Protein AF-A0AAU7CP35-F1 (afdb_monomer)

Organism: NCBI:txid3120278

Mean predicted aligned error: 17.11 Å

pLDDT: mean 71.56, std 10.66, range [48.78, 87.12]

Structure (mmCIF, N/CA/C/O backbone):
data_AF-A0AAU7CP35-F1
#
_entry.id   AF-A0AAU7CP35-F1
#
loop_
_atom_site.group_PDB
_atom_site.id
_atom_site.type_symbol
_atom_site.label_atom_id
_atom_site.label_alt_id
_atom_site.label_comp_id
_atom_site.label_asym_id
_atom_site.label_entity_id
_atom_site.label_seq_id
_atom_site.pdbx_PDB_ins_code
_atom_site.Cartn_x
_atom_site.Cartn_y
_atom_site.Cartn_z
_atom_site.occupancy
_atom_site.B_iso_or_equiv
_atom_site.auth_seq_id
_atom_site.auth_comp_id
_atom_site.auth_asym_id
_atom_site.auth_atom_id
_atom_site.pdbx_PDB_model_num
ATOM 1 N N . MET A 1 1 ? -2.183 -7.960 28.526 1.00 53.97 1 MET A N 1
ATOM 2 C CA . MET A 1 1 ? -2.774 -8.775 27.434 1.00 53.97 1 MET A CA 1
ATOM 3 C C . MET A 1 1 ? -3.234 -7.921 26.260 1.00 53.97 1 MET A C 1
ATOM 5 O O . MET A 1 1 ? -2.896 -8.265 25.138 1.00 53.97 1 MET A O 1
ATOM 9 N N . PHE A 1 2 ? -3.930 -6.804 26.495 1.00 67.38 2 PHE A N 1
ATOM 10 C CA . PHE A 1 2 ? -4.344 -5.876 25.436 1.00 67.38 2 PHE A CA 1
ATOM 11 C C . PHE A 1 2 ? -3.184 -5.366 24.554 1.00 67.38 2 PHE A C 1
ATOM 13 O O . PHE A 1 2 ? -3.324 -5.328 23.337 1.00 67.38 2 PHE A O 1
ATOM 20 N N . ASP A 1 3 ? -2.009 -5.101 25.134 1.00 66.00 3 ASP A N 1
ATOM 21 C CA . ASP A 1 3 ? -0.830 -4.678 24.358 1.00 66.00 3 ASP A CA 1
ATOM 22 C C . ASP A 1 3 ? -0.327 -5.724 23.360 1.00 66.00 3 ASP A C 1
ATOM 24 O O . ASP A 1 3 ? 0.079 -5.366 22.260 1.00 66.00 3 ASP A O 1
ATOM 28 N N . LEU A 1 4 ? -0.403 -7.017 23.693 1.00 68.50 4 LEU A N 1
ATOM 29 C CA . LEU A 1 4 ? -0.018 -8.090 22.768 1.00 68.50 4 LEU A CA 1
ATOM 30 C C . LEU A 1 4 ? -0.998 -8.189 21.596 1.00 68.50 4 LEU A C 1
ATOM 32 O O . LEU A 1 4 ? -0.582 -8.419 20.464 1.00 68.50 4 LEU A O 1
ATOM 36 N N . LEU A 1 5 ? -2.290 -7.962 21.854 1.00 69.06 5 LEU A N 1
ATOM 37 C CA . LEU A 1 5 ? -3.304 -7.894 20.805 1.00 69.06 5 LEU A CA 1
ATOM 38 C C . LEU A 1 5 ? -3.051 -6.688 19.890 1.00 69.06 5 LEU A C 1
ATOM 40 O O . LEU A 1 5 ? -3.002 -6.864 18.675 1.00 69.06 5 LEU A O 1
ATOM 44 N N . LYS A 1 6 ? -2.790 -5.504 20.464 1.00 63.34 6 LYS A N 1
ATOM 45 C CA . LYS A 1 6 ? -2.356 -4.306 19.726 1.00 63.34 6 LYS A CA 1
ATOM 46 C C . LYS A 1 6 ? -1.157 -4.614 18.827 1.00 63.34 6 LYS A C 1
ATOM 48 O O . LYS A 1 6 ? -1.220 -4.386 17.625 1.00 63.34 6 LYS A O 1
ATOM 53 N N . GLN A 1 7 ? -0.095 -5.192 19.388 1.00 66.94 7 GLN A N 1
ATOM 54 C CA . GLN A 1 7 ? 1.123 -5.540 18.650 1.00 66.94 7 GLN A CA 1
ATOM 55 C C . GLN A 1 7 ? 0.865 -6.545 17.524 1.00 66.94 7 GLN A C 1
ATOM 57 O O . GLN A 1 7 ? 1.418 -6.391 16.437 1.00 66.94 7 GLN A O 1
ATOM 62 N N . SER A 1 8 ? 0.002 -7.538 17.765 1.00 67.12 8 SER A N 1
ATOM 63 C CA . SER A 1 8 ? -0.374 -8.529 16.755 1.00 67.12 8 SER A CA 1
ATOM 64 C C . SER A 1 8 ? -1.132 -7.897 15.592 1.00 67.12 8 SER A C 1
ATOM 66 O O . SER A 1 8 ? -0.780 -8.145 14.444 1.00 67.12 8 SER A O 1
ATOM 68 N N . ILE A 1 9 ? -2.087 -7.005 15.887 1.00 66.06 9 ILE A N 1
ATOM 69 C CA . ILE A 1 9 ? -2.858 -6.275 14.883 1.00 66.06 9 ILE A CA 1
ATOM 70 C C . ILE A 1 9 ? -1.910 -5.420 14.051 1.00 66.06 9 ILE A C 1
ATOM 72 O O . ILE A 1 9 ? -1.915 -5.561 12.832 1.00 66.06 9 ILE A O 1
ATOM 76 N N . PHE A 1 10 ? -1.044 -4.629 14.697 1.00 64.69 10 PHE A N 1
ATOM 77 C CA . PHE A 1 10 ? -0.056 -3.784 14.024 1.00 64.69 10 PHE A CA 1
ATOM 78 C C . PHE A 1 10 ? 0.886 -4.577 13.110 1.00 64.69 10 PHE A C 1
ATOM 80 O O . PHE A 1 10 ? 1.204 -4.106 12.023 1.00 64.69 10 PHE A O 1
ATOM 87 N N . ALA A 1 11 ? 1.305 -5.780 13.511 1.00 69.62 11 ALA A N 1
ATOM 88 C CA . ALA A 1 11 ? 2.158 -6.641 12.692 1.00 69.62 11 ALA A CA 1
ATOM 89 C C . ALA A 1 11 ? 1.434 -7.207 11.454 1.00 69.62 11 ALA A C 1
ATOM 91 O O . ALA A 1 11 ? 2.078 -7.509 10.452 1.00 69.62 11 ALA A O 1
ATOM 92 N N . THR A 1 12 ? 0.104 -7.327 11.505 1.00 65.06 12 THR A N 1
ATOM 93 C CA . THR A 1 12 ? -0.745 -7.754 10.377 1.00 65.06 12 THR A CA 1
ATOM 94 C C . THR A 1 12 ? -1.290 -6.615 9.511 1.00 65.06 12 THR A C 1
ATOM 96 O O . THR A 1 12 ? -1.965 -6.898 8.521 1.00 65.06 12 THR A O 1
ATOM 99 N N . ILE A 1 13 ? -1.008 -5.343 9.825 1.00 64.69 13 ILE A N 1
ATOM 100 C CA . ILE A 1 13 ? -1.372 -4.197 8.970 1.00 64.69 13 ILE A CA 1
ATOM 101 C C . ILE A 1 13 ? -0.528 -4.277 7.694 1.00 64.69 13 ILE A C 1
ATOM 103 O O . ILE A 1 13 ? 0.582 -3.761 7.610 1.00 64.69 13 ILE A O 1
ATOM 107 N N . GLY A 1 14 ? -1.045 -4.989 6.694 1.00 67.56 14 GLY A N 1
ATOM 108 C CA . GLY A 1 14 ? -0.492 -4.996 5.346 1.00 67.56 14 GLY A CA 1
ATOM 109 C C . GLY A 1 14 ? -0.740 -3.667 4.628 1.00 67.56 14 GLY A C 1
ATOM 110 O O . GLY A 1 14 ? -1.422 -2.778 5.133 1.00 67.56 14 GLY A O 1
ATOM 111 N N . VAL A 1 15 ? -0.251 -3.558 3.389 1.00 59.88 15 VAL A N 1
ATOM 112 C CA . VAL A 1 15 ? -0.390 -2.354 2.541 1.00 59.88 15 VAL A CA 1
ATOM 113 C C . VAL A 1 15 ? -1.858 -1.912 2.386 1.00 59.88 15 VAL A C 1
ATOM 115 O O . VAL A 1 15 ? -2.143 -0.721 2.310 1.00 59.88 15 VAL A O 1
ATOM 118 N N . ALA A 1 16 ? -2.806 -2.857 2.422 1.00 60.75 16 ALA A N 1
ATOM 119 C CA . ALA A 1 16 ? -4.245 -2.585 2.351 1.00 60.75 16 ALA A CA 1
ATOM 120 C C . ALA A 1 16 ? -4.797 -1.806 3.560 1.00 60.75 16 ALA A C 1
ATOM 122 O O . ALA A 1 16 ? -5.813 -1.130 3.440 1.00 60.75 16 ALA A O 1
ATOM 123 N N . ALA A 1 17 ? -4.137 -1.883 4.716 1.00 62.72 17 ALA A N 1
ATOM 124 C CA . ALA A 1 17 ? -4.559 -1.208 5.938 1.00 62.72 17 ALA A CA 1
ATOM 125 C C . ALA A 1 17 ? -3.894 0.171 6.123 1.00 62.72 17 ALA A C 1
ATOM 127 O O . ALA A 1 17 ? -4.174 0.848 7.104 1.00 62.72 17 ALA A O 1
ATOM 128 N N . LEU A 1 18 ? -3.064 0.625 5.171 1.00 66.94 18 LEU A N 1
ATOM 129 C CA . LEU A 1 18 ? -2.472 1.973 5.180 1.00 66.94 18 LEU A CA 1
ATOM 130 C C . LEU A 1 18 ? -3.469 3.083 4.807 1.00 66.94 18 LEU A C 1
ATOM 132 O O . LEU A 1 18 ? -3.167 4.266 4.958 1.00 66.94 18 LEU A O 1
ATOM 136 N N . THR A 1 19 ? -4.645 2.743 4.276 1.00 77.88 19 THR A N 1
ATOM 137 C CA . THR A 1 19 ? -5.671 3.740 3.943 1.00 77.88 19 THR A CA 1
ATOM 138 C C . THR A 1 19 ? -6.417 4.179 5.195 1.00 77.88 19 THR A C 1
ATOM 140 O O . THR A 1 19 ? -6.796 3.327 6.001 1.00 77.88 19 THR A O 1
ATOM 143 N N . ARG A 1 20 ? -6.702 5.482 5.318 1.00 75.75 20 ARG A N 1
ATOM 144 C CA . ARG A 1 20 ? -7.411 6.044 6.477 1.00 75.75 20 ARG A CA 1
ATOM 145 C C . ARG A 1 20 ? -8.721 5.322 6.769 1.00 75.75 20 ARG A C 1
ATOM 147 O O . ARG A 1 20 ? -8.888 4.937 7.917 1.00 75.75 20 ARG A O 1
ATOM 154 N N . GLU A 1 21 ? -9.572 5.054 5.768 1.00 78.38 21 GLU A N 1
ATOM 155 C CA . GLU A 1 21 ? -10.825 4.312 5.993 1.00 78.38 21 GLU A CA 1
ATOM 156 C C . GLU A 1 21 ? -10.595 2.941 6.637 1.00 78.38 21 GLU A C 1
ATOM 158 O O . GLU A 1 21 ? -11.318 2.559 7.553 1.00 78.38 21 GLU A O 1
ATOM 163 N N . LYS A 1 22 ? -9.574 2.199 6.191 1.00 81.56 22 LYS A N 1
ATOM 164 C CA . LYS A 1 22 ? -9.281 0.866 6.736 1.00 81.56 22 LYS A CA 1
ATOM 165 C C . LYS A 1 22 ? -8.697 0.920 8.136 1.00 81.56 22 LYS A C 1
ATOM 167 O O . LYS A 1 22 ? -9.025 0.058 8.939 1.00 81.56 22 LYS A O 1
ATOM 172 N N . VAL A 1 23 ? -7.911 1.944 8.460 1.00 79.06 23 VAL A N 1
ATOM 173 C CA . VAL A 1 23 ? -7.464 2.200 9.836 1.00 79.06 23 VAL A CA 1
ATOM 174 C C . VAL A 1 23 ? -8.667 2.455 10.746 1.00 79.06 23 VAL A C 1
ATOM 176 O O . VAL A 1 23 ? -8.765 1.838 11.803 1.00 79.06 23 VAL A O 1
ATOM 179 N N . THR A 1 24 ? -9.606 3.312 10.332 1.00 78.81 24 THR A N 1
ATOM 180 C CA . THR A 1 24 ? -10.789 3.643 11.148 1.00 78.81 24 THR A CA 1
ATOM 181 C C . THR A 1 24 ? -11.713 2.440 11.324 1.00 78.81 24 THR A C 1
ATOM 183 O O . THR A 1 24 ? -12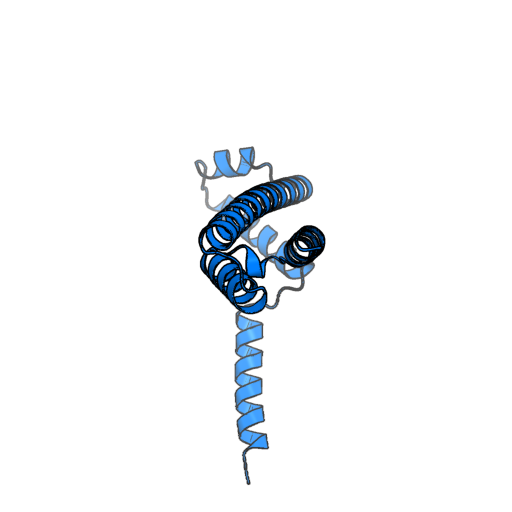.159 2.164 12.434 1.00 78.81 24 THR A O 1
ATOM 186 N N . GLU A 1 25 ? -11.968 1.688 10.250 1.00 82.38 25 GLU A N 1
ATOM 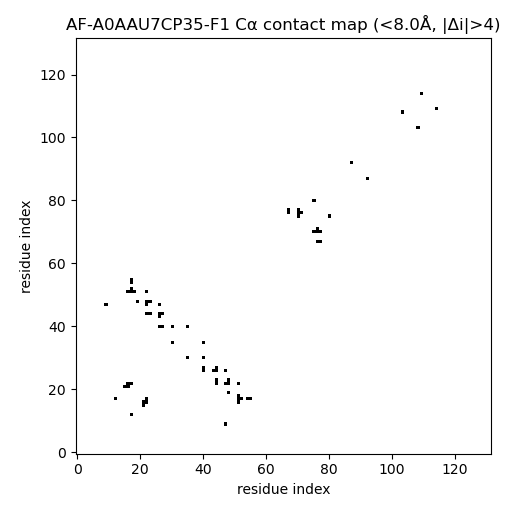187 C CA . GLU A 1 25 ? -12.799 0.478 10.272 1.00 82.38 25 GLU A CA 1
ATOM 188 C C . GLU A 1 25 ? -12.217 -0.584 11.218 1.00 82.38 25 GLU A C 1
ATOM 190 O O . GLU A 1 25 ? -12.928 -1.131 12.062 1.00 82.38 25 GLU A O 1
ATOM 195 N N . LEU A 1 26 ? -10.905 -0.820 11.137 1.00 80.19 26 LEU A N 1
ATOM 196 C CA . LEU A 1 26 ? -10.215 -1.811 11.960 1.00 80.19 26 LEU A CA 1
ATOM 197 C C . LEU A 1 26 ? -10.135 -1.370 13.429 1.00 80.19 26 LEU A C 1
ATOM 199 O O . LEU A 1 26 ? -10.328 -2.187 14.330 1.00 80.19 26 LEU A O 1
ATOM 203 N N . ALA A 1 27 ? -9.907 -0.077 13.686 1.00 80.25 27 ALA A N 1
ATOM 204 C CA . ALA A 1 27 ? -9.957 0.489 15.032 1.00 80.25 27 ALA A CA 1
ATOM 205 C C . ALA A 1 27 ? -11.345 0.311 15.667 1.00 80.25 27 ALA A C 1
ATOM 207 O O . ALA A 1 27 ? -11.444 -0.160 16.803 1.00 80.25 27 ALA A O 1
ATOM 208 N N . ALA A 1 28 ? -12.409 0.620 14.919 1.00 83.50 28 ALA A N 1
ATOM 209 C CA . ALA A 1 28 ? -13.789 0.486 15.372 1.00 83.50 28 ALA A CA 1
ATOM 210 C C . ALA A 1 28 ? -14.178 -0.978 15.637 1.00 83.50 28 ALA A C 1
ATOM 212 O O . ALA A 1 28 ? -14.774 -1.284 16.673 1.00 83.50 28 ALA A O 1
ATOM 213 N N . GLU A 1 29 ? -13.803 -1.905 14.749 1.00 82.75 29 GLU A N 1
ATOM 214 C CA . GLU A 1 29 ? -14.092 -3.332 14.915 1.00 82.75 29 GLU A CA 1
ATOM 215 C C . GLU A 1 29 ? -13.388 -3.915 16.148 1.00 82.75 29 GLU A C 1
ATOM 217 O O . GLU A 1 29 ? -13.987 -4.656 16.936 1.00 82.75 29 GLU A O 1
ATOM 222 N N . VAL A 1 30 ? -12.124 -3.546 16.361 1.00 81.19 30 VAL A N 1
ATOM 223 C CA . VAL A 1 30 ? -11.350 -3.984 17.525 1.00 81.19 30 VAL A CA 1
ATOM 224 C C . VAL A 1 30 ? -11.918 -3.376 18.803 1.00 81.19 30 VAL A C 1
ATOM 226 O O . VAL A 1 30 ? -12.098 -4.109 19.778 1.00 81.19 30 VAL A O 1
ATOM 229 N N . ALA A 1 31 ? -12.262 -2.086 18.807 1.00 82.50 31 ALA A N 1
ATOM 230 C CA . ALA A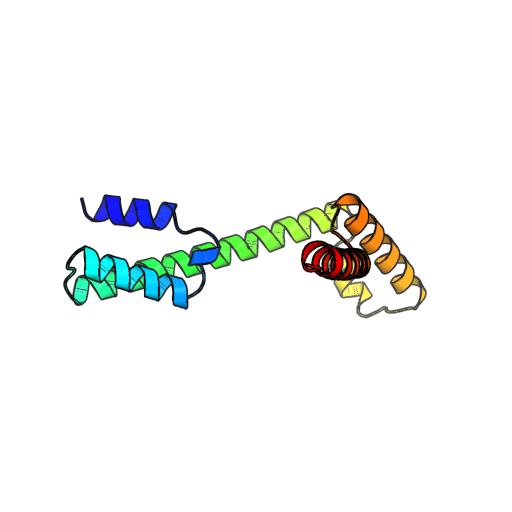 1 31 ? -12.863 -1.416 19.959 1.00 82.50 31 ALA A CA 1
ATOM 231 C C . ALA A 1 31 ? -14.198 -2.057 20.368 1.00 82.50 31 ALA A C 1
ATOM 233 O O . ALA A 1 31 ? -14.407 -2.340 21.552 1.00 82.50 31 ALA A O 1
ATOM 234 N N . ALA A 1 32 ? -15.051 -2.384 19.392 1.00 81.94 32 ALA A N 1
ATOM 235 C CA . ALA A 1 32 ? -16.319 -3.071 19.621 1.00 81.94 32 ALA A CA 1
ATOM 236 C C . ALA A 1 32 ? -16.120 -4.487 20.190 1.00 81.94 32 ALA A C 1
ATOM 238 O O . ALA A 1 32 ? -16.792 -4.878 21.146 1.00 81.94 32 ALA A O 1
ATOM 239 N N . ARG A 1 33 ? -15.166 -5.258 19.646 1.00 80.50 33 ARG A N 1
ATOM 240 C CA . ARG A 1 33 ? -14.892 -6.640 20.087 1.00 80.50 33 ARG A CA 1
ATOM 241 C C . ARG A 1 33 ? -14.218 -6.721 21.453 1.00 80.50 33 ARG A C 1
ATOM 243 O O . ARG A 1 33 ? -14.446 -7.683 22.184 1.00 80.50 33 ARG A O 1
ATOM 250 N N . SER A 1 34 ? -13.401 -5.733 21.805 1.00 76.56 34 SER A N 1
ATOM 251 C CA . SER A 1 34 ? -12.650 -5.712 23.067 1.00 76.56 34 SER A CA 1
ATOM 252 C C . SER A 1 34 ? -13.323 -4.912 24.188 1.00 76.56 34 SER A C 1
ATOM 254 O O . SER A 1 34 ? -12.783 -4.869 25.292 1.00 76.56 34 SER A O 1
ATOM 256 N N . LYS A 1 35 ? -14.525 -4.359 23.945 1.00 78.31 35 LYS A N 1
ATOM 257 C CA . LYS A 1 35 ? -15.288 -3.532 24.902 1.00 78.31 35 LYS A CA 1
ATOM 258 C C . LYS A 1 35 ? -14.432 -2.408 25.501 1.00 78.31 35 LYS A C 1
ATOM 260 O O . LYS A 1 35 ? -14.436 -2.202 26.715 1.00 78.31 35 LYS A O 1
ATOM 265 N N . LEU A 1 36 ? -13.667 -1.717 24.656 1.00 78.88 36 LEU A N 1
ATOM 266 C CA . LEU A 1 36 ? -12.861 -0.579 25.096 1.00 78.88 36 LEU A CA 1
ATOM 267 C C . LEU A 1 36 ? -13.758 0.551 25.591 1.00 78.88 36 LEU A C 1
ATOM 269 O O . LEU A 1 36 ? -14.851 0.768 25.067 1.00 78.88 36 LEU A O 1
ATOM 273 N N . THR A 1 37 ? -13.282 1.289 26.591 1.00 83.69 37 THR A N 1
ATOM 274 C CA . THR A 1 37 ? -13.903 2.568 26.947 1.00 83.69 37 THR A CA 1
ATOM 275 C C . THR A 1 37 ? -13.702 3.567 25.803 1.00 83.69 37 THR A C 1
ATOM 277 O O . THR A 1 37 ? -12.744 3.438 25.038 1.00 83.69 37 THR A O 1
ATOM 280 N N . GLU A 1 38 ? -14.563 4.586 25.684 1.00 79.50 38 GLU A N 1
ATOM 281 C CA . GLU A 1 38 ? -14.426 5.627 24.642 1.00 79.50 38 GLU A CA 1
ATOM 282 C C . GLU A 1 38 ? -13.015 6.226 24.604 1.00 79.50 38 GLU A C 1
ATOM 284 O O . GLU A 1 38 ? -12.436 6.419 23.537 1.00 79.50 38 GLU A O 1
ATOM 289 N N . GLN A 1 39 ? -12.423 6.438 25.780 1.00 84.25 39 GLN A N 1
ATOM 290 C CA . GLN A 1 39 ? -11.079 6.985 25.911 1.00 84.25 39 GLN A CA 1
ATOM 291 C C . GLN A 1 39 ? -10.002 6.033 25.362 1.00 84.25 39 GLN A C 1
ATOM 293 O O . GLN A 1 39 ? -9.097 6.470 24.657 1.00 84.25 39 GLN A O 1
ATOM 298 N N . GLN A 1 40 ? -10.116 4.728 25.627 1.00 79.06 40 GLN A N 1
ATOM 299 C CA . GLN A 1 40 ? -9.175 3.718 25.127 1.00 79.06 40 GLN A CA 1
ATOM 300 C C . GLN A 1 40 ? -9.326 3.463 23.622 1.00 79.06 40 GLN A C 1
ATOM 302 O O . GLN A 1 40 ? -8.339 3.161 22.951 1.00 79.06 40 GLN A O 1
ATOM 307 N N . ALA A 1 41 ? -10.547 3.574 23.095 1.00 80.88 41 ALA A N 1
ATOM 308 C CA . ALA A 1 41 ? -10.819 3.452 21.667 1.00 80.88 41 ALA A CA 1
ATOM 309 C C . ALA A 1 41 ? -10.208 4.626 20.885 1.00 80.88 41 ALA A C 1
ATOM 311 O O . ALA A 1 41 ? -9.482 4.393 19.920 1.00 80.88 41 ALA A O 1
ATOM 312 N N . ALA A 1 42 ? -10.412 5.861 21.357 1.00 84.44 42 ALA A N 1
ATOM 313 C CA . ALA A 1 42 ? -9.838 7.059 20.742 1.00 84.44 42 ALA A CA 1
ATOM 314 C C . ALA A 1 42 ? -8.299 7.041 20.760 1.00 84.44 42 ALA A C 1
ATOM 316 O O . ALA A 1 42 ? -7.647 7.366 19.769 1.00 84.44 42 ALA A O 1
ATOM 317 N N . GLU A 1 43 ? -7.700 6.612 21.873 1.00 87.12 43 GLU A N 1
ATOM 318 C CA . GLU A 1 43 ? -6.245 6.508 22.002 1.00 87.12 43 GLU A CA 1
ATOM 319 C C . GLU A 1 43 ? -5.661 5.400 21.105 1.00 87.12 43 GLU A C 1
ATOM 321 O O . GLU A 1 43 ? -4.578 5.551 20.539 1.00 87.12 43 GLU A O 1
ATOM 326 N N . PHE A 1 44 ? -6.391 4.295 20.920 1.00 84.06 44 PHE A N 1
ATOM 327 C CA . PHE A 1 44 ? -5.998 3.237 19.992 1.00 84.06 44 PHE A CA 1
ATOM 328 C C . PHE A 1 44 ? -6.089 3.675 18.530 1.00 84.06 44 PHE A C 1
ATOM 330 O O . PHE A 1 44 ? -5.150 3.425 17.778 1.00 84.06 44 PHE A O 1
ATOM 337 N N . GLU A 1 45 ? -7.171 4.344 18.133 1.00 84.62 45 GLU A N 1
ATOM 338 C CA . GLU A 1 45 ? -7.338 4.877 16.779 1.00 84.62 45 GLU A CA 1
ATOM 339 C C . GLU A 1 45 ? -6.228 5.878 16.432 1.00 84.62 45 GLU A C 1
ATOM 341 O O . GLU A 1 45 ? -5.627 5.793 15.360 1.00 84.62 45 GLU A O 1
ATOM 346 N N . ALA A 1 46 ? -5.885 6.770 17.367 1.00 86.88 46 ALA A N 1
ATOM 347 C CA . ALA A 1 46 ? -4.800 7.729 17.190 1.00 86.88 46 ALA A CA 1
ATOM 348 C C . ALA A 1 46 ? -3.429 7.045 17.006 1.00 86.88 46 ALA A C 1
ATOM 350 O O . ALA A 1 46 ? -2.664 7.426 16.115 1.00 86.88 46 ALA A O 1
ATOM 351 N N . ASP A 1 47 ? -3.117 6.016 17.806 1.00 84.94 47 ASP A N 1
ATOM 352 C CA . ASP A 1 47 ? -1.870 5.244 17.671 1.00 84.94 47 ASP A CA 1
ATOM 353 C C . ASP A 1 47 ? -1.840 4.448 16.352 1.00 84.94 47 ASP A C 1
ATOM 355 O O . ASP A 1 47 ? -0.824 4.425 15.655 1.00 84.94 47 ASP A O 1
ATOM 359 N N . LEU A 1 48 ? -2.974 3.861 15.952 1.00 84.50 48 LEU A N 1
ATOM 360 C CA . LEU A 1 48 ? -3.131 3.133 14.689 1.00 84.50 48 LEU A CA 1
ATOM 361 C C . LEU A 1 48 ? -2.943 4.060 13.480 1.00 84.50 48 LEU A C 1
ATOM 363 O O . LEU A 1 48 ? -2.181 3.724 12.574 1.00 84.50 48 LEU A O 1
ATOM 367 N N . SER A 1 49 ? -3.550 5.250 13.496 1.00 83.81 49 SER A N 1
ATOM 368 C CA . SER A 1 49 ? -3.400 6.248 12.432 1.00 83.81 49 SER A CA 1
ATOM 369 C C . SER A 1 49 ? -1.972 6.781 12.342 1.00 83.81 49 SER A C 1
ATOM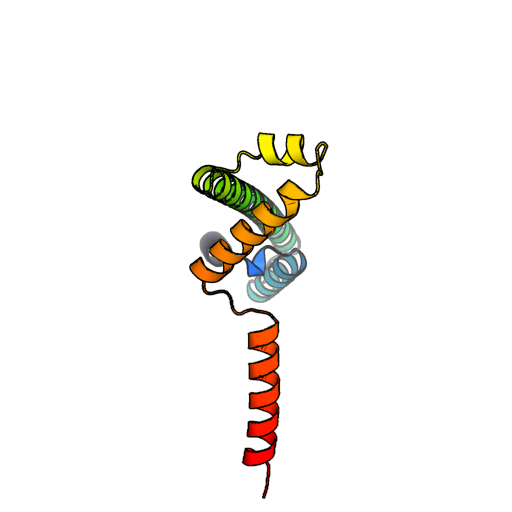 371 O O . SER A 1 49 ? -1.412 6.841 11.252 1.00 83.81 49 SER A O 1
ATOM 373 N N . SER A 1 50 ? -1.348 7.114 13.474 1.00 86.75 50 SER A N 1
ATOM 374 C CA . SER A 1 50 ? 0.034 7.614 13.509 1.00 86.75 50 SER A CA 1
ATOM 375 C C . SER A 1 50 ? 1.031 6.590 12.959 1.00 86.75 50 SER A C 1
ATOM 377 O O . SER A 1 50 ? 1.942 6.927 12.199 1.00 86.75 50 SER A O 1
ATOM 379 N N . ARG A 1 51 ? 0.851 5.309 13.302 1.00 82.50 51 ARG A N 1
ATOM 380 C CA . ARG A 1 51 ? 1.687 4.219 12.782 1.00 82.50 51 ARG A CA 1
ATOM 381 C C . ARG A 1 51 ? 1.443 3.960 11.302 1.00 82.50 51 ARG A C 1
ATOM 383 O O . ARG A 1 51 ? 2.414 3.745 10.582 1.00 82.50 51 ARG A O 1
ATOM 390 N N . ALA A 1 52 ? 0.192 4.009 10.847 1.00 82.06 52 ALA A N 1
ATOM 391 C CA . ALA A 1 52 ? -0.138 3.876 9.432 1.00 82.06 52 ALA A CA 1
ATOM 392 C C . ALA A 1 52 ? 0.480 5.010 8.599 1.00 82.06 52 ALA A C 1
ATOM 394 O O . ALA A 1 52 ? 1.082 4.743 7.561 1.00 82.06 52 ALA A O 1
ATOM 395 N N . ASP A 1 53 ? 0.420 6.254 9.085 1.00 83.62 53 ASP A N 1
ATOM 396 C CA . ASP A 1 53 ? 1.037 7.406 8.419 1.00 83.62 53 ASP A CA 1
ATOM 397 C C . ASP A 1 53 ? 2.567 7.257 8.329 1.00 83.62 53 ASP A C 1
ATOM 399 O O . ASP A 1 53 ? 3.147 7.474 7.264 1.00 83.62 53 ASP A O 1
ATOM 403 N N . LYS A 1 54 ? 3.231 6.816 9.408 1.00 84.94 54 LYS A N 1
ATOM 404 C CA . LYS A 1 54 ? 4.680 6.532 9.392 1.00 84.94 54 LYS A CA 1
ATOM 405 C C . LYS A 1 54 ? 5.045 5.403 8.432 1.00 84.94 54 LYS A C 1
ATOM 407 O O . LYS A 1 54 ? 5.956 5.563 7.627 1.00 84.94 54 LYS A O 1
ATOM 412 N N . ALA A 1 55 ? 4.317 4.289 8.481 1.00 82.06 55 ALA A N 1
ATOM 413 C CA . ALA A 1 55 ? 4.546 3.154 7.591 1.00 82.06 55 ALA A CA 1
ATOM 414 C C . ALA A 1 55 ? 4.337 3.539 6.119 1.00 82.06 55 ALA A C 1
ATOM 416 O O . ALA A 1 55 ? 5.080 3.088 5.249 1.00 82.06 55 ALA A O 1
ATOM 417 N N . ARG A 1 56 ? 3.370 4.420 5.831 1.00 80.62 56 ARG A N 1
ATOM 418 C CA . ARG A 1 56 ? 3.163 4.976 4.493 1.00 80.62 56 ARG A CA 1
ATOM 419 C C . ARG A 1 56 ? 4.343 5.836 4.046 1.00 80.62 56 ARG A C 1
ATOM 421 O O . ARG A 1 56 ? 4.815 5.646 2.933 1.00 80.62 56 ARG A O 1
ATOM 428 N N . GLN A 1 57 ? 4.838 6.734 4.896 1.00 85.62 57 GLN A N 1
ATOM 429 C CA . GLN A 1 57 ? 6.009 7.563 4.582 1.00 85.62 57 GLN A CA 1
ATOM 430 C C . GLN A 1 57 ? 7.269 6.720 4.351 1.00 85.62 57 GLN A C 1
ATOM 432 O O . GLN A 1 57 ? 8.026 6.980 3.419 1.00 85.62 57 GLN A O 1
ATOM 437 N N . GLU A 1 58 ? 7.492 5.690 5.167 1.00 84.19 58 GLU A N 1
ATOM 438 C CA . GLU A 1 58 ? 8.609 4.757 4.989 1.00 84.19 58 GLU A CA 1
ATOM 439 C C . GLU A 1 58 ? 8.475 3.949 3.696 1.00 84.19 58 GLU A C 1
ATOM 441 O O . GLU A 1 58 ? 9.465 3.762 2.988 1.00 84.19 58 GLU A O 1
ATOM 446 N N . LEU A 1 59 ? 7.258 3.512 3.353 1.00 82.25 59 LEU A N 1
ATOM 447 C CA . LEU A 1 59 ? 6.976 2.830 2.094 1.00 82.25 59 LEU A CA 1
ATOM 448 C C . LEU A 1 59 ? 7.196 3.753 0.889 1.00 82.25 59 LEU A C 1
ATOM 450 O O . LEU A 1 59 ? 7.816 3.327 -0.079 1.00 82.25 59 LEU A O 1
ATOM 454 N N . GLU A 1 60 ? 6.727 5.001 0.945 1.00 81.38 60 GLU A N 1
ATOM 455 C CA . GLU A 1 60 ? 6.963 6.013 -0.094 1.00 81.38 60 GLU A CA 1
ATOM 456 C C . GLU A 1 60 ? 8.469 6.261 -0.277 1.00 81.38 60 GLU A C 1
ATOM 458 O O . GLU A 1 60 ? 8.970 6.179 -1.396 1.00 81.38 60 GLU A O 1
ATOM 463 N N . ALA A 1 61 ? 9.220 6.437 0.816 1.00 86.50 61 ALA A N 1
ATOM 464 C CA . ALA A 1 61 ? 10.673 6.596 0.767 1.00 86.50 61 ALA A CA 1
ATOM 465 C C . ALA A 1 61 ? 11.389 5.351 0.216 1.00 86.50 61 ALA A C 1
ATOM 467 O O . ALA A 1 61 ? 12.383 5.460 -0.502 1.00 86.50 61 ALA A O 1
ATOM 468 N N . GLU A 1 62 ? 10.908 4.152 0.541 1.00 82.25 62 GLU A N 1
ATOM 469 C CA . GLU A 1 62 ? 11.460 2.900 0.028 1.00 82.25 62 GLU A CA 1
ATOM 470 C C . GLU A 1 62 ? 11.162 2.708 -1.462 1.00 82.25 62 GLU A C 1
ATOM 472 O O . GLU A 1 62 ? 12.039 2.278 -2.212 1.00 82.25 62 GLU A O 1
ATOM 477 N N . ILE A 1 63 ? 9.958 3.071 -1.909 1.00 79.75 63 ILE A N 1
ATOM 478 C CA . ILE A 1 63 ? 9.599 3.114 -3.328 1.00 79.75 63 ILE A CA 1
ATOM 479 C C . ILE A 1 63 ? 10.509 4.105 -4.053 1.00 79.75 63 ILE A C 1
ATOM 481 O O . ILE A 1 63 ? 11.120 3.720 -5.047 1.00 79.75 63 ILE A O 1
ATOM 485 N N . ASP A 1 64 ? 10.679 5.322 -3.534 1.00 77.38 64 ASP A N 1
ATOM 486 C CA . ASP A 1 64 ? 11.570 6.329 -4.115 1.00 77.38 64 ASP A CA 1
ATOM 487 C C . ASP A 1 64 ? 13.011 5.826 -4.213 1.00 77.38 64 ASP A C 1
ATOM 489 O O . ASP A 1 64 ? 13.636 5.951 -5.264 1.00 77.38 64 ASP A O 1
ATOM 493 N N . ARG A 1 65 ? 13.534 5.179 -3.163 1.00 83.62 65 ARG A N 1
ATOM 494 C CA . ARG A 1 65 ? 14.875 4.576 -3.193 1.00 83.62 65 ARG A CA 1
ATOM 495 C C . ARG A 1 65 ? 14.990 3.462 -4.224 1.00 83.62 65 ARG A C 1
ATOM 497 O O . ARG A 1 65 ? 16.001 3.381 -4.918 1.00 83.62 65 ARG A O 1
ATOM 504 N N . ARG A 1 66 ? 13.981 2.596 -4.336 1.00 76.25 66 ARG A N 1
ATOM 505 C CA . ARG A 1 66 ? 13.960 1.509 -5.328 1.00 76.25 66 ARG A CA 1
ATOM 506 C C . ARG A 1 66 ? 13.867 2.042 -6.746 1.00 76.25 66 ARG A C 1
ATOM 508 O O . ARG A 1 66 ? 14.552 1.521 -7.620 1.00 76.25 66 ARG A O 1
ATOM 515 N N . ILE A 1 67 ? 13.064 3.080 -6.959 1.00 74.75 67 ILE A N 1
ATOM 516 C CA . ILE A 1 67 ? 12.988 3.816 -8.216 1.00 74.75 67 ILE A CA 1
ATOM 517 C C . ILE A 1 67 ? 14.367 4.398 -8.518 1.00 74.75 67 ILE A C 1
ATOM 519 O O . ILE A 1 67 ? 14.955 4.034 -9.529 1.00 74.75 67 ILE A O 1
ATOM 523 N N . ASP A 1 68 ? 14.940 5.206 -7.627 1.00 73.12 68 ASP A N 1
ATOM 524 C CA . ASP A 1 68 ? 16.254 5.820 -7.827 1.00 73.12 68 ASP A CA 1
ATOM 525 C C . ASP A 1 68 ? 17.335 4.761 -8.127 1.00 73.12 68 ASP A C 1
ATOM 527 O O . ASP A 1 68 ? 18.136 4.933 -9.047 1.00 73.12 68 ASP A O 1
ATOM 531 N N . HIS A 1 69 ? 17.319 3.622 -7.430 1.00 74.31 69 HIS A N 1
ATOM 532 C CA . HIS A 1 69 ? 18.230 2.507 -7.681 1.00 74.31 69 HIS A CA 1
ATOM 533 C C . HIS A 1 69 ? 18.000 1.842 -9.047 1.00 74.31 69 HIS A C 1
ATOM 535 O O . HIS A 1 69 ? 18.964 1.584 -9.765 1.00 74.31 69 HIS A O 1
ATOM 541 N N . ALA A 1 70 ? 16.748 1.601 -9.442 1.00 70.06 70 ALA A N 1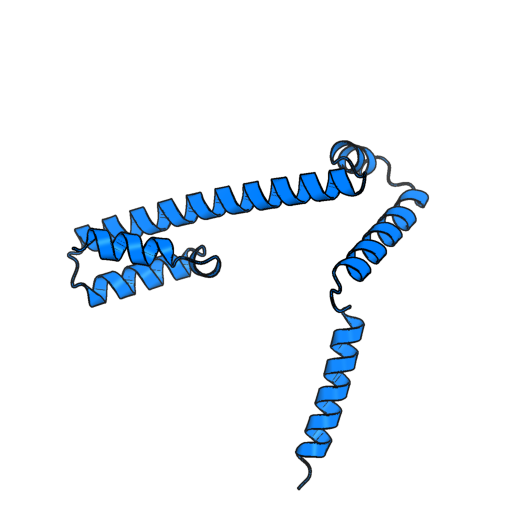
ATOM 542 C CA . ALA A 1 70 ? 16.415 1.077 -10.766 1.00 70.06 70 ALA A CA 1
ATOM 543 C C . ALA A 1 70 ? 16.851 2.047 -11.877 1.00 70.06 70 ALA A C 1
ATOM 545 O O . ALA A 1 70 ? 17.439 1.629 -12.869 1.00 70.06 70 ALA A O 1
ATOM 546 N N . PHE A 1 71 ? 16.646 3.349 -11.684 1.00 63.25 71 PHE A N 1
ATOM 547 C CA . PHE A 1 71 ? 17.079 4.404 -12.598 1.00 63.25 71 PHE A CA 1
ATOM 548 C C . PHE A 1 71 ? 18.613 4.460 -12.730 1.00 63.25 71 PHE A C 1
ATOM 550 O O . PHE A 1 71 ? 19.129 4.526 -13.847 1.00 63.25 71 PHE A O 1
ATOM 557 N N . ILE A 1 72 ? 19.356 4.331 -11.623 1.00 69.88 72 ILE A N 1
ATOM 558 C CA . ILE A 1 72 ? 20.825 4.202 -11.632 1.00 69.88 72 ILE A CA 1
ATOM 559 C C . ILE A 1 72 ? 21.263 2.934 -12.377 1.00 69.88 72 ILE A C 1
ATOM 561 O O . ILE A 1 72 ? 22.149 3.005 -13.227 1.00 69.88 72 ILE A O 1
ATOM 565 N N . GLN A 1 73 ? 20.630 1.789 -12.105 1.00 68.06 73 GLN A N 1
ATOM 566 C CA . GLN A 1 73 ? 20.920 0.524 -12.792 1.00 68.06 73 GLN A CA 1
ATOM 567 C C . GLN A 1 73 ? 20.631 0.587 -14.298 1.00 68.06 73 GLN A C 1
ATOM 569 O O . GLN A 1 73 ? 21.300 -0.086 -15.080 1.00 68.06 73 GLN A O 1
ATOM 574 N N . LEU A 1 74 ? 19.662 1.406 -14.709 1.00 60.59 74 LEU A N 1
ATOM 575 C CA . LEU A 1 74 ? 19.310 1.652 -16.106 1.00 60.59 74 LEU A CA 1
ATOM 576 C C . LEU A 1 74 ? 20.154 2.765 -16.758 1.00 60.59 74 LEU A C 1
ATOM 578 O O . LEU A 1 74 ? 19.970 3.048 -17.939 1.00 60.59 74 LEU A O 1
ATOM 582 N N . GLY A 1 75 ? 21.084 3.394 -16.027 1.00 62.09 75 GLY A N 1
ATOM 583 C CA . GLY A 1 75 ? 21.929 4.484 -16.534 1.00 62.09 75 GLY A CA 1
ATOM 584 C C . GLY A 1 75 ? 21.204 5.826 -16.711 1.00 62.09 75 GLY A C 1
ATOM 585 O O . GLY A 1 75 ? 21.767 6.763 -17.276 1.00 62.09 75 GLY A O 1
ATOM 586 N N . ILE A 1 76 ? 19.969 5.947 -16.216 1.00 58.22 76 ILE A N 1
ATOM 587 C CA . ILE A 1 76 ? 19.139 7.151 -16.298 1.00 58.22 76 ILE A CA 1
ATOM 588 C C . ILE A 1 76 ? 19.234 7.874 -14.952 1.00 58.22 76 ILE A C 1
ATOM 590 O O . ILE A 1 76 ? 18.482 7.614 -14.022 1.00 58.22 76 ILE A O 1
ATOM 594 N N . ILE A 1 77 ? 20.176 8.805 -14.812 1.00 57.41 77 ILE A N 1
ATOM 595 C CA . ILE A 1 77 ? 20.278 9.617 -13.592 1.00 57.41 77 ILE A CA 1
ATOM 596 C C . ILE A 1 77 ? 19.094 10.601 -13.573 1.00 57.41 77 ILE A C 1
ATOM 598 O O . ILE A 1 77 ? 18.866 11.309 -14.551 1.00 57.41 77 ILE A O 1
ATOM 602 N N . LYS A 1 78 ? 18.360 10.705 -12.458 1.00 49.25 78 LYS A N 1
ATOM 603 C CA . LYS A 1 78 ? 17.240 11.656 -12.237 1.00 49.25 78 LYS A CA 1
ATOM 604 C C . LYS A 1 78 ? 17.598 13.113 -12.582 1.00 49.25 78 LYS A C 1
ATOM 606 O O . LYS A 1 78 ? 16.754 13.876 -13.043 1.00 49.25 78 LYS A O 1
ATOM 611 N N . ALA A 1 79 ? 18.873 13.482 -12.429 1.00 52.81 79 ALA A N 1
ATOM 612 C CA . ALA A 1 79 ? 19.433 14.755 -12.883 1.00 52.81 79 ALA A CA 1
ATOM 613 C C . ALA A 1 79 ? 19.453 14.895 -14.417 1.00 52.81 79 ALA A C 1
ATOM 615 O O . ALA A 1 79 ? 19.196 15.978 -14.923 1.00 52.81 79 ALA A O 1
ATOM 616 N N . GLY A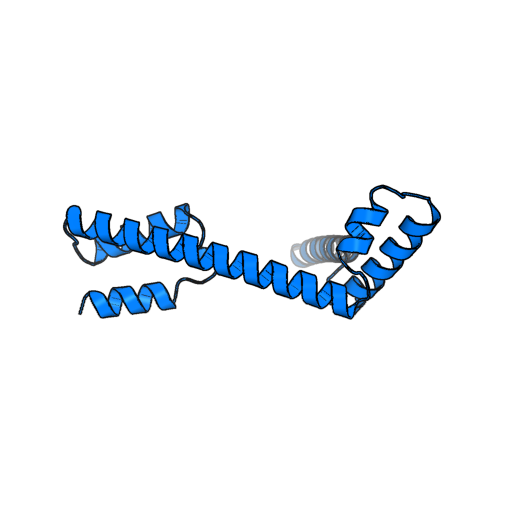 1 80 ? 19.697 13.810 -15.154 1.00 50.38 80 GLY A N 1
ATOM 617 C CA . GLY A 1 80 ? 19.510 13.736 -16.602 1.00 50.38 80 GLY A CA 1
ATOM 618 C C . GLY A 1 80 ? 18.039 13.862 -16.986 1.00 50.38 80 GLY A C 1
ATOM 619 O O . GLY A 1 80 ? 17.725 14.665 -17.845 1.00 50.38 80 GLY A O 1
ATOM 620 N N . LEU A 1 81 ? 17.111 13.190 -16.297 1.00 48.97 81 LEU A N 1
ATOM 621 C CA . LEU A 1 81 ? 15.677 13.311 -16.601 1.00 48.97 81 LEU A CA 1
ATOM 622 C C . LEU A 1 81 ? 15.144 14.735 -16.356 1.00 48.97 81 LEU A C 1
ATOM 624 O O . LEU A 1 81 ? 14.472 15.295 -17.213 1.00 48.97 81 LEU A O 1
ATOM 628 N N . LYS A 1 82 ? 15.504 15.369 -15.232 1.00 48.78 82 LYS A N 1
ATOM 629 C CA . LYS A 1 82 ? 15.071 16.742 -14.915 1.00 48.78 82 LYS A CA 1
ATOM 630 C C . LYS A 1 82 ? 15.729 17.798 -15.816 1.00 48.78 82 LYS A C 1
ATOM 632 O O . LYS A 1 82 ? 15.090 18.789 -16.140 1.00 48.78 82 LYS A O 1
ATOM 637 N N . A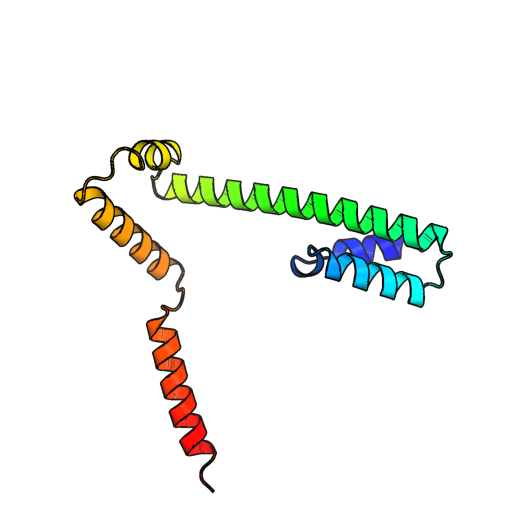RG A 1 83 ? 16.969 17.562 -16.261 1.00 49.50 83 ARG A N 1
ATOM 638 C CA . ARG A 1 83 ? 17.704 18.421 -17.210 1.00 49.50 83 ARG A CA 1
ATOM 639 C C . ARG A 1 83 ? 17.322 18.153 -18.678 1.00 49.50 83 ARG A C 1
ATOM 641 O O . ARG A 1 83 ? 17.492 19.033 -19.509 1.00 49.50 83 ARG A O 1
ATOM 648 N N . ASN A 1 84 ? 16.743 16.987 -18.979 1.00 49.56 84 ASN A N 1
ATOM 649 C CA . ASN A 1 84 ? 16.236 16.608 -20.304 1.00 49.56 84 ASN A CA 1
ATOM 650 C C . ASN A 1 84 ? 14.745 16.929 -20.508 1.00 49.56 84 ASN A C 1
ATOM 652 O O . ASN A 1 84 ? 14.286 16.910 -21.644 1.00 49.56 84 ASN A O 1
ATOM 656 N N . ILE A 1 85 ? 13.985 17.266 -19.458 1.00 51.00 85 ILE A N 1
ATOM 657 C CA . ILE A 1 85 ? 12.628 17.826 -19.620 1.00 51.00 85 ILE A CA 1
ATOM 658 C C . ILE A 1 85 ? 12.688 19.232 -20.249 1.00 51.00 85 ILE A C 1
ATOM 660 O O . ILE A 1 85 ? 11.771 19.618 -20.967 1.00 51.00 85 ILE A O 1
ATOM 664 N N . GLU A 1 86 ? 13.786 19.972 -20.059 1.00 50.00 86 GLU A N 1
ATOM 665 C CA . GLU A 1 86 ? 14.026 21.261 -20.732 1.00 50.00 86 GLU A CA 1
ATOM 666 C C . GLU A 1 86 ? 14.617 21.108 -22.148 1.00 50.00 86 GLU A C 1
ATOM 668 O O . GLU A 1 86 ? 14.560 22.043 -22.941 1.00 50.00 86 GLU A O 1
ATOM 673 N N . ALA A 1 87 ? 15.130 19.924 -22.499 1.00 51.31 87 ALA A N 1
ATOM 674 C CA . ALA A 1 87 ? 15.713 19.617 -23.806 1.00 51.31 87 ALA A CA 1
ATOM 675 C C . ALA A 1 87 ? 14.926 18.496 -24.506 1.00 51.31 87 ALA A C 1
ATOM 677 O O . ALA A 1 87 ? 15.463 17.442 -24.850 1.00 51.31 87 ALA A O 1
ATOM 678 N N . VAL A 1 88 ? 13.622 18.709 -24.698 1.00 51.62 88 VAL A N 1
ATOM 679 C CA . VAL A 1 88 ? 12.788 17.817 -25.512 1.00 51.62 88 VAL A CA 1
ATOM 680 C C . VAL A 1 88 ? 13.054 18.116 -26.985 1.00 51.62 88 VAL A C 1
ATOM 682 O O . VAL A 1 88 ? 12.326 18.872 -27.622 1.00 51.62 88 VAL A O 1
ATOM 685 N N . ASP A 1 89 ? 14.111 17.510 -27.520 1.00 55.00 89 ASP A N 1
ATOM 686 C CA . ASP A 1 89 ? 14.229 17.269 -28.955 1.00 55.00 89 ASP A CA 1
ATOM 687 C C . ASP A 1 89 ? 13.747 15.846 -29.286 1.00 55.00 89 ASP A C 1
ATOM 689 O O . ASP A 1 89 ? 13.889 14.893 -28.514 1.00 55.00 89 ASP A O 1
ATOM 693 N N . SER A 1 90 ? 13.130 15.730 -30.453 1.00 54.00 90 SER A N 1
ATOM 694 C CA . SER A 1 90 ? 12.468 14.564 -31.042 1.00 54.00 90 SER A CA 1
ATOM 695 C C . SER A 1 90 ? 13.275 13.256 -30.998 1.00 54.00 90 SER A C 1
ATOM 697 O O . SER A 1 90 ? 12.686 12.185 -30.850 1.00 54.00 90 SER A O 1
ATOM 699 N N . SER A 1 91 ? 14.608 13.327 -31.023 1.00 58.28 91 SER A N 1
ATOM 700 C CA . SER A 1 91 ? 15.494 12.157 -30.932 1.00 58.28 91 SER A CA 1
ATOM 701 C C . SER A 1 91 ? 15.490 11.470 -29.554 1.00 58.28 91 SER A C 1
ATOM 703 O O . SER A 1 91 ? 15.822 10.285 -29.463 1.00 58.28 91 SER A O 1
ATOM 705 N N . SER A 1 92 ? 15.109 12.176 -28.484 1.00 58.09 92 SER A N 1
ATOM 706 C CA . SER A 1 92 ? 15.112 11.642 -27.112 1.00 58.09 92 SER A CA 1
ATOM 707 C C . SER A 1 92 ? 13.824 10.890 -26.754 1.00 58.09 92 SER A C 1
ATOM 709 O O . SER A 1 92 ? 13.828 10.061 -25.849 1.00 58.09 92 SER A O 1
ATOM 711 N N . ARG A 1 93 ? 12.714 11.134 -27.470 1.00 56.69 93 ARG A N 1
ATOM 712 C CA . ARG A 1 93 ? 11.454 10.393 -27.261 1.00 56.69 93 ARG A CA 1
ATOM 713 C C . ARG A 1 93 ? 11.587 8.929 -27.672 1.00 56.69 93 ARG A C 1
ATOM 715 O O . ARG A 1 93 ? 11.273 8.054 -26.879 1.00 56.69 93 ARG A O 1
ATOM 722 N N . ALA A 1 94 ? 12.169 8.673 -28.843 1.00 61.25 94 ALA A N 1
ATOM 723 C CA . ALA A 1 94 ? 12.367 7.314 -29.349 1.00 61.25 94 ALA A CA 1
ATOM 724 C C . ALA A 1 94 ? 13.260 6.460 -28.431 1.00 61.25 94 ALA A C 1
ATOM 726 O O . ALA A 1 94 ? 13.012 5.277 -28.237 1.00 61.25 94 ALA A O 1
ATOM 727 N N . THR A 1 95 ? 14.282 7.063 -27.817 1.00 65.94 95 THR A N 1
ATOM 728 C CA . THR A 1 95 ? 15.182 6.346 -26.900 1.00 65.94 95 THR A CA 1
ATOM 729 C C . THR A 1 95 ? 14.543 6.055 -25.544 1.00 65.94 95 THR A C 1
ATOM 731 O O . THR A 1 95 ? 14.864 5.036 -24.932 1.00 65.94 95 THR A O 1
ATOM 734 N N . ILE A 1 96 ? 13.641 6.923 -25.075 1.00 66.38 96 ILE A N 1
ATOM 735 C CA . ILE A 1 96 ? 12.848 6.675 -23.866 1.00 66.38 96 ILE A CA 1
ATOM 736 C C . ILE A 1 96 ? 11.823 5.568 -24.128 1.00 66.38 96 ILE A C 1
ATOM 738 O O . ILE A 1 96 ? 11.725 4.648 -23.316 1.00 66.38 96 ILE A O 1
ATOM 742 N N . ASP A 1 97 ? 11.127 5.607 -25.264 1.00 70.25 97 ASP A N 1
ATOM 743 C CA . ASP A 1 97 ? 10.142 4.586 -25.638 1.00 70.25 97 ASP A CA 1
ATOM 744 C C . ASP A 1 97 ? 10.795 3.193 -25.749 1.00 70.25 97 ASP A C 1
ATOM 746 O O . ASP A 1 97 ? 10.327 2.239 -25.126 1.00 70.25 97 ASP A O 1
ATOM 750 N N . ASP A 1 98 ? 11.963 3.095 -26.394 1.00 75.50 98 ASP A N 1
ATOM 751 C CA . ASP A 1 98 ? 12.754 1.857 -26.493 1.00 75.50 98 ASP A CA 1
ATOM 752 C C . ASP A 1 98 ? 13.229 1.310 -25.133 1.00 75.50 98 ASP A C 1
ATOM 754 O O . ASP A 1 98 ? 13.424 0.100 -24.958 1.00 75.50 98 ASP A O 1
ATOM 758 N N . ALA A 1 99 ? 13.516 2.196 -24.174 1.00 71.00 99 ALA A N 1
ATOM 759 C CA . ALA A 1 99 ? 13.937 1.802 -22.832 1.00 71.00 99 ALA A CA 1
ATOM 760 C C . ALA A 1 99 ? 12.746 1.295 -22.010 1.00 71.00 99 ALA A C 1
ATOM 762 O O . ALA A 1 99 ? 12.876 0.303 -21.289 1.00 71.00 99 ALA A O 1
ATOM 763 N N . ILE A 1 100 ? 11.586 1.941 -22.152 1.00 71.44 100 ILE A N 1
ATOM 764 C CA . ILE A 1 100 ? 10.336 1.533 -21.511 1.00 71.44 100 ILE A CA 1
ATOM 765 C C . ILE A 1 100 ? 9.885 0.169 -22.048 1.00 71.44 100 ILE A C 1
ATOM 767 O O . ILE A 1 100 ? 9.589 -0.712 -21.240 1.00 71.44 100 ILE A O 1
ATOM 771 N N . GLU A 1 101 ? 9.913 -0.061 -23.367 1.00 70.31 101 GLU A N 1
ATOM 772 C CA . GLU A 1 101 ? 9.557 -1.368 -23.945 1.00 70.31 101 GLU A CA 1
ATOM 773 C C . GLU A 1 101 ? 10.450 -2.497 -23.419 1.00 70.31 101 GLU A C 1
ATOM 775 O O . GLU A 1 101 ? 9.950 -3.531 -22.975 1.00 70.31 101 GLU A O 1
ATOM 780 N N . ARG A 1 102 ? 11.769 -2.282 -23.352 1.00 73.12 102 ARG A N 1
ATOM 781 C CA . ARG A 1 102 ? 12.706 -3.285 -22.816 1.00 73.12 102 ARG A CA 1
ATOM 782 C C . ARG A 1 102 ? 12.473 -3.612 -21.342 1.00 73.12 102 ARG A C 1
ATOM 784 O O . ARG A 1 102 ? 12.745 -4.736 -20.914 1.00 73.12 102 ARG A O 1
ATOM 791 N N . VAL A 1 103 ? 12.006 -2.646 -20.551 1.00 69.56 103 VAL A N 1
ATOM 792 C CA . VAL A 1 103 ? 11.653 -2.863 -19.141 1.00 69.56 103 VAL A CA 1
ATOM 793 C C . VAL A 1 103 ? 10.337 -3.630 -19.026 1.00 69.56 103 VAL A C 1
ATOM 795 O O . VAL A 1 103 ? 10.270 -4.571 -18.238 1.00 69.56 103 VAL A O 1
ATOM 798 N N . ILE A 1 104 ? 9.328 -3.287 -19.829 1.00 69.19 104 ILE A N 1
ATOM 799 C CA . ILE A 1 104 ? 8.046 -4.009 -19.878 1.00 69.19 104 ILE A CA 1
ATOM 800 C C . ILE A 1 104 ? 8.278 -5.483 -20.232 1.00 69.19 104 ILE A C 1
ATOM 802 O O . ILE A 1 104 ? 7.789 -6.365 -19.523 1.00 69.19 104 ILE A O 1
ATOM 806 N N . ASP A 1 105 ? 9.106 -5.748 -21.244 1.00 71.75 105 ASP A N 1
ATOM 807 C CA . ASP A 1 105 ? 9.438 -7.108 -21.672 1.00 71.75 105 ASP A CA 1
ATOM 808 C C . ASP A 1 105 ? 10.220 -7.878 -20.592 1.00 71.75 105 ASP A C 1
ATOM 810 O O . ASP A 1 105 ? 9.972 -9.062 -20.363 1.00 71.75 105 ASP A O 1
ATOM 814 N N . ARG A 1 106 ? 11.134 -7.214 -19.867 1.00 66.56 106 ARG A N 1
ATOM 815 C CA . ARG A 1 106 ? 11.892 -7.834 -18.762 1.00 66.56 106 ARG A CA 1
ATOM 816 C C . ARG A 1 106 ? 11.054 -8.124 -17.522 1.00 66.56 106 ARG A C 1
ATOM 818 O O . ARG A 1 106 ? 11.362 -9.072 -16.804 1.00 66.56 106 ARG A O 1
ATOM 825 N N . LEU A 1 107 ? 10.049 -7.301 -17.242 1.00 68.00 107 LEU A N 1
ATOM 826 C CA . LEU A 1 107 ? 9.167 -7.469 -16.088 1.00 68.00 107 LEU A CA 1
ATOM 827 C C . LEU A 1 107 ? 8.014 -8.446 -16.369 1.00 68.00 107 LEU A C 1
ATOM 829 O O . LEU A 1 107 ? 7.314 -8.825 -15.433 1.00 68.00 107 LEU A O 1
ATOM 833 N N . GLY A 1 108 ? 7.817 -8.860 -17.627 1.00 65.94 108 GLY A N 1
ATOM 834 C CA . GLY A 1 108 ? 6.740 -9.774 -18.016 1.00 65.94 108 GLY A CA 1
ATOM 835 C C . GLY A 1 108 ? 5.344 -9.189 -17.785 1.00 65.94 108 GLY A C 1
ATOM 836 O O . GLY A 1 108 ? 4.393 -9.931 -17.540 1.00 65.94 108 GLY A O 1
ATOM 837 N N . VAL A 1 109 ? 5.217 -7.859 -17.802 1.00 70.19 109 VAL A N 1
ATOM 838 C CA . VAL A 1 109 ? 3.941 -7.175 -17.571 1.00 70.19 109 VAL A CA 1
ATOM 839 C C . VAL A 1 109 ? 3.096 -7.295 -18.837 1.00 70.19 109 VAL A C 1
ATOM 841 O O . VAL A 1 109 ? 3.520 -6.866 -19.907 1.00 70.19 109 VAL A O 1
ATOM 844 N N . ALA A 1 110 ? 1.902 -7.880 -18.718 1.00 64.56 110 ALA A N 1
ATOM 845 C CA . ALA A 1 110 ? 0.981 -8.038 -19.842 1.00 64.56 110 ALA A CA 1
ATOM 846 C C . ALA A 1 110 ? 0.623 -6.673 -20.451 1.00 64.56 110 ALA A C 1
ATOM 848 O O . ALA A 1 110 ? 0.228 -5.752 -19.726 1.00 64.56 110 ALA A O 1
ATOM 849 N N . ARG A 1 111 ? 0.747 -6.536 -21.780 1.00 70.44 111 ARG A N 1
ATOM 850 C CA . ARG A 1 111 ? 0.400 -5.288 -22.470 1.00 70.44 111 ARG A CA 1
ATOM 851 C C . ARG A 1 111 ? -1.121 -5.113 -22.469 1.00 70.44 111 ARG A C 1
ATOM 853 O O . ARG A 1 111 ? -1.884 -6.078 -22.413 1.00 70.44 111 ARG A O 1
ATOM 860 N N . ALA A 1 112 ? -1.585 -3.868 -22.563 1.00 71.00 112 ALA A N 1
ATOM 861 C CA . ALA A 1 112 ? -3.019 -3.566 -22.600 1.00 71.00 112 ALA A CA 1
ATOM 862 C C . ALA A 1 112 ? -3.742 -4.293 -23.751 1.00 71.00 112 ALA A C 1
ATOM 864 O O . ALA A 1 112 ? -4.900 -4.686 -23.611 1.00 71.00 112 ALA A O 1
ATOM 865 N N . ASP A 1 113 ? -3.048 -4.513 -24.866 1.00 70.12 113 ASP A N 1
ATOM 866 C CA . ASP A 1 113 ? -3.588 -5.242 -26.012 1.00 70.12 113 ASP A CA 1
ATOM 867 C C . ASP A 1 113 ? -3.653 -6.755 -25.768 1.00 70.12 113 ASP A C 1
ATOM 869 O O . ASP A 1 113 ? -4.621 -7.390 -26.187 1.00 70.12 113 ASP A O 1
ATOM 873 N N . ASP A 1 114 ? -2.715 -7.319 -25.002 1.00 74.06 114 ASP A N 1
ATOM 874 C CA . ASP A 1 114 ? -2.767 -8.723 -24.574 1.00 74.06 114 ASP A CA 1
ATOM 875 C C . ASP A 1 114 ? -3.964 -8.965 -23.650 1.00 74.06 114 ASP A C 1
ATOM 877 O O . ASP A 1 114 ? -4.682 -9.955 -23.797 1.00 74.06 114 ASP A O 1
ATOM 881 N N . LEU A 1 115 ? -4.228 -8.026 -22.734 1.00 72.88 115 LEU A N 1
ATOM 882 C CA . LEU A 1 115 ? -5.390 -8.067 -21.843 1.00 72.88 115 LEU A CA 1
ATOM 883 C C . LEU A 1 115 ? -6.707 -7.955 -22.622 1.00 72.88 115 LEU A C 1
ATOM 885 O O . LEU A 1 115 ? -7.640 -8.711 -22.353 1.00 72.88 115 LEU A O 1
ATOM 889 N N . LYS A 1 116 ? -6.781 -7.075 -23.629 1.00 75.06 116 LYS A N 1
ATOM 890 C CA . LYS A 1 116 ? -7.948 -6.983 -24.526 1.00 75.06 116 LYS A CA 1
ATOM 891 C C . LYS A 1 116 ? -8.145 -8.262 -25.336 1.00 75.06 116 LYS A C 1
ATOM 893 O O . LYS A 1 116 ? -9.271 -8.736 -25.461 1.00 75.06 116 LYS A O 1
ATOM 898 N N . ALA A 1 117 ? -7.070 -8.841 -25.867 1.00 76.19 117 ALA A N 1
ATOM 899 C CA . ALA A 1 117 ? -7.138 -10.092 -26.612 1.00 76.19 117 ALA A CA 1
ATOM 900 C C . ALA A 1 117 ? -7.590 -11.260 -25.719 1.00 76.19 117 ALA A C 1
ATOM 902 O O . ALA A 1 117 ? -8.385 -12.093 -26.161 1.00 76.19 117 ALA A O 1
ATOM 903 N N . LEU A 1 118 ? -7.135 -11.308 -24.461 1.00 77.69 118 LEU A N 1
ATOM 904 C CA . LEU A 1 118 ? -7.627 -12.270 -23.475 1.00 77.69 118 LEU A CA 1
ATOM 905 C C . LEU A 1 118 ? -9.103 -12.037 -23.137 1.00 77.69 118 LEU A C 1
ATOM 907 O O . LEU A 1 118 ? -9.845 -13.010 -23.080 1.00 77.69 118 LEU A O 1
ATOM 911 N N . SER A 1 119 ? -9.531 -10.781 -22.978 1.00 77.62 119 SER A N 1
ATOM 912 C CA . SER A 1 119 ? -10.934 -10.412 -22.735 1.00 77.62 119 SER A CA 1
ATOM 913 C C . SER A 1 119 ? -11.843 -10.920 -23.854 1.00 77.62 119 SER A C 1
ATOM 915 O O . SER A 1 119 ? -12.795 -11.639 -23.589 1.00 77.62 1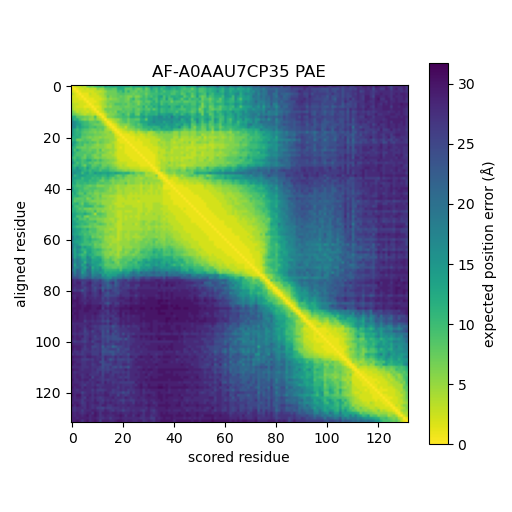19 SER A O 1
ATOM 917 N N . ILE A 1 120 ? -11.491 -10.657 -25.116 1.00 83.62 120 ILE A N 1
ATOM 918 C CA . ILE A 1 120 ? -12.264 -11.123 -26.279 1.00 83.62 120 ILE A CA 1
ATOM 919 C C . ILE A 1 120 ? -12.315 -12.654 -26.329 1.00 83.62 120 ILE A C 1
ATOM 921 O O . ILE A 1 120 ? -13.342 -13.249 -26.663 1.00 83.62 120 ILE A O 1
ATOM 925 N N . ARG A 1 121 ? -11.196 -13.320 -26.017 1.00 82.06 121 ARG A N 1
ATOM 926 C CA . ARG A 1 121 ? -11.147 -14.787 -25.964 1.00 82.06 121 ARG A CA 1
ATOM 927 C C . ARG A 1 121 ? -12.001 -15.339 -24.831 1.00 82.06 121 ARG A C 1
ATOM 929 O O . ARG A 1 121 ? -12.612 -16.383 -25.035 1.00 82.06 121 ARG A O 1
ATOM 936 N N . LEU A 1 122 ? -12.046 -14.663 -23.685 1.00 80.44 122 LEU A N 1
ATOM 937 C CA . LEU A 1 122 ? -12.895 -15.018 -22.555 1.00 80.44 122 LEU A CA 1
ATOM 938 C C . LEU A 1 122 ? -14.371 -14.863 -22.925 1.00 80.44 122 LEU A C 1
ATOM 940 O O . LEU A 1 122 ? -15.107 -15.830 -22.783 1.00 80.44 122 LEU A O 1
ATOM 944 N N . ASP A 1 123 ? -14.762 -13.740 -23.528 1.00 80.06 123 ASP A N 1
ATOM 945 C CA . ASP A 1 123 ? -16.130 -13.495 -24.006 1.00 80.06 123 ASP A CA 1
ATOM 946 C C . ASP A 1 123 ? -16.575 -14.572 -25.014 1.00 80.06 123 ASP A C 1
ATOM 948 O O . ASP A 1 123 ? -17.683 -15.110 -24.953 1.00 80.06 123 ASP A O 1
ATOM 952 N N . ALA A 1 124 ? -15.683 -14.950 -25.935 1.00 77.75 124 ALA A N 1
ATOM 953 C CA . ALA A 1 124 ? -15.938 -16.014 -26.902 1.00 77.75 124 ALA A CA 1
ATOM 954 C C . ALA A 1 124 ? -16.020 -17.408 -26.251 1.00 77.75 124 ALA A C 1
ATOM 956 O O . ALA A 1 124 ? -16.739 -18.279 -26.749 1.00 77.75 124 ALA A O 1
ATOM 957 N N . LEU A 1 125 ? -15.280 -17.644 -25.163 1.00 78.81 125 LEU A N 1
ATOM 958 C CA . LEU A 1 125 ? -15.340 -18.891 -24.403 1.00 78.81 125 LEU A CA 1
ATOM 959 C C . LEU A 1 125 ? -16.622 -18.962 -23.572 1.00 78.81 125 LEU A C 1
ATOM 961 O O . LEU A 1 125 ? -17.298 -19.986 -23.611 1.00 78.81 125 LEU A O 1
ATOM 965 N N . GLU A 1 126 ? -16.999 -17.878 -22.898 1.00 69.69 126 GLU A N 1
ATOM 966 C CA . GLU A 1 126 ? -18.259 -17.756 -22.165 1.00 69.69 126 GLU A CA 1
ATOM 967 C C . GLU A 1 126 ? -19.451 -17.966 -23.099 1.00 69.69 126 GLU A C 1
ATOM 969 O O . GLU A 1 126 ? -20.323 -18.776 -22.800 1.00 69.69 126 GLU A O 1
ATOM 974 N N . ALA A 1 127 ? -19.446 -17.374 -24.295 1.00 75.75 127 ALA A N 1
ATOM 975 C CA . ALA A 1 127 ? -20.494 -17.596 -25.294 1.00 75.75 127 ALA A CA 1
ATOM 976 C C . ALA A 1 127 ? -20.591 -19.058 -25.784 1.00 75.75 127 ALA A C 1
ATOM 978 O O . ALA A 1 127 ? -21.649 -19.493 -26.246 1.00 75.75 127 ALA A O 1
ATOM 979 N N . ARG A 1 128 ? -19.497 -19.829 -25.712 1.00 71.06 128 ARG A N 1
ATOM 980 C CA . ARG A 1 128 ? -19.469 -21.257 -26.076 1.00 71.06 128 ARG A CA 1
ATOM 981 C C . ARG A 1 128 ? -19.840 -22.173 -24.915 1.00 71.06 128 ARG A C 1
ATOM 983 O O . ARG A 1 128 ? -20.438 -23.212 -25.165 1.00 71.06 128 ARG A O 1
ATOM 990 N N . VAL A 1 129 ? -19.481 -21.801 -23.689 1.00 73.19 129 VAL A N 1
ATOM 991 C CA . VAL A 1 129 ? -19.809 -22.537 -22.459 1.00 73.19 129 VAL A CA 1
ATOM 992 C C . VAL A 1 129 ? -21.271 -22.314 -22.058 1.00 73.19 129 VAL A C 1
ATOM 994 O O . VAL A 1 129 ? -21.885 -23.211 -21.498 1.00 73.19 129 VAL A O 1
ATOM 997 N N . ASN A 1 130 ? -21.845 -21.156 -22.394 1.00 60.28 130 ASN A N 1
ATOM 998 C CA . ASN A 1 130 ? -23.216 -20.771 -22.053 1.00 60.28 130 ASN A CA 1
ATOM 999 C C . ASN A 1 130 ? -24.229 -21.029 -23.190 1.00 60.28 130 ASN A C 1
ATOM 1001 O O . ASN A 1 130 ? -25.344 -20.503 -23.171 1.00 60.28 130 ASN A O 1
ATOM 1005 N N . LYS A 1 131 ? -23.848 -21.820 -24.204 1.00 55.19 131 LYS A N 1
ATOM 1006 C CA . LYS A 1 131 ? -24.813 -22.411 -25.141 1.00 55.19 131 LYS A CA 1
ATOM 1007 C C . LYS A 1 131 ? -25.447 -23.643 -24.472 1.00 55.19 131 LYS A C 1
ATOM 1009 O O . LYS A 1 131 ? -24.685 -24.448 -23.940 1.00 55.19 131 LYS A O 1
ATOM 1014 N N . PRO A 1 132 ? -26.786 -23.781 -24.481 1.00 55.41 132 PRO A N 1
ATOM 1015 C CA . PRO A 1 132 ? -27.466 -24.960 -23.945 1.00 55.41 132 PRO A CA 1
ATOM 1016 C C . PRO A 1 132 ? -27.098 -26.241 -24.702 1.00 55.41 132 PRO A C 1
ATOM 1018 O O . PRO A 1 132 ? -26.787 -26.147 -25.915 1.00 55.41 132 PRO A O 1
#

Solvent-accessible surface area (backbone atoms only — not comparable to full-atom values): 7495 Å² total; per-residue (Å²): 111,69,65,59,52,52,52,53,51,62,74,63,58,49,82,78,40,53,42,67,70,45,38,53,52,52,39,50,54,50,28,64,75,67,68,49,52,75,69,57,36,53,53,47,38,52,53,50,48,54,49,28,55,50,53,46,52,53,48,53,52,49,50,50,50,52,48,53,49,50,30,52,76,69,71,48,46,67,66,54,56,65,60,38,69,81,57,76,49,79,76,56,55,60,56,49,52,57,51,51,52,54,48,40,66,72,69,67,59,80,49,74,65,56,52,49,53,49,50,55,51,48,54,55,46,50,60,61,71,71,50,133

Sequence (132 aa):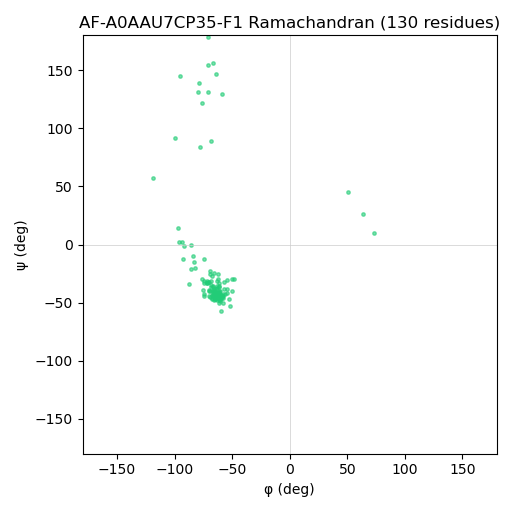
MFDLLKQSIFATIGVAALTREKVTELAAEVAARSKLTEQQAAEFEADLSSRADKARQELEAEIDRRIDHAFIQLGIIKAGLKRNIEAVDSSSRATIDDAIERVIDRLGVARADDLKALSIRLDALEARVNKP

Radius of gyration: 23.96 Å; Cα contacts (8 Å, |Δi|>4): 38; chains: 1; bounding box: 49×46×58 Å

Secondary structure (DSSP, 8-state):
-HHHHHHHHHHH--GGGGSHHHHHHHHHHHHHHHT--HHHHHHHHHHHHHHHHHHHHHHHHHHHHHHHHHHHHTT--HHHHHHHSS---THHHHHHHHHHHHHHHHHTPPPHHHHHHHHHHHHHHHHHHT--

Foldseek 3Di:
DVVVVLVVVLVPCDPVCLDLVNLLVVLVVCCVVVVDDPVRSVVSSVVSNVSSVVVVVVVVVVVVVVVCVVCVVLVNHVVNVVVCVVVDDPVVVVVVVVSVVVVCVVVVPQDPVNVVVVVVVVVVVCVVVPDD